Protein AF-A0A932HDR3-F1 (afdb_monomer_lite)

Structure (mmCIF, N/CA/C/O backbone):
data_AF-A0A932HDR3-F1
#
_entry.id   AF-A0A932HDR3-F1
#
loop_
_atom_site.group_PDB
_atom_site.id
_atom_site.type_symbol
_atom_site.label_atom_id
_atom_site.label_alt_id
_atom_site.label_comp_id
_atom_site.label_asym_id
_atom_site.label_entity_id
_atom_site.label_seq_id
_atom_site.pdbx_PDB_ins_code
_atom_site.Cartn_x
_atom_site.Cartn_y
_atom_site.Cartn_z
_atom_site.occupancy
_atom_site.B_iso_or_equiv
_atom_site.auth_seq_id
_atom_site.auth_comp_id
_atom_site.auth_asym_id
_atom_site.auth_atom_id
_atom_site.pdbx_PDB_model_num
ATOM 1 N N . GLY A 1 1 ? 12.998 -0.995 -8.868 1.00 81.44 1 GLY A N 1
ATOM 2 C CA . GLY A 1 1 ? 12.207 -0.252 -7.869 1.00 81.44 1 GLY A CA 1
ATOM 3 C C . GLY A 1 1 ? 10.731 -0.598 -7.973 1.00 81.44 1 GLY A C 1
ATOM 4 O O . GLY A 1 1 ? 10.380 -1.482 -8.753 1.00 81.44 1 GLY A O 1
ATOM 5 N N . ALA A 1 2 ? 9.902 0.097 -7.194 1.00 85.00 2 ALA A N 1
ATOM 6 C CA . ALA A 1 2 ? 8.438 0.089 -7.267 1.00 85.00 2 ALA A CA 1
ATOM 7 C C . ALA A 1 2 ? 7.915 0.340 -8.691 1.00 85.00 2 ALA A C 1
ATOM 9 O O . ALA A 1 2 ? 8.564 1.048 -9.463 1.00 85.00 2 ALA A O 1
ATOM 10 N N . ARG A 1 3 ? 6.743 -0.206 -9.045 1.00 91.00 3 ARG A N 1
ATOM 11 C CA . ARG A 1 3 ? 6.143 -0.033 -10.380 1.00 91.00 3 ARG A CA 1
ATOM 12 C C . ARG A 1 3 ? 4.686 0.434 -10.328 1.00 91.00 3 ARG A C 1
ATOM 14 O O . ARG A 1 3 ? 3.892 -0.042 -9.514 1.00 91.00 3 ARG A O 1
ATOM 21 N N . GLY A 1 4 ? 4.337 1.309 -11.273 1.00 89.06 4 GLY A N 1
ATOM 22 C CA . GLY A 1 4 ? 2.974 1.783 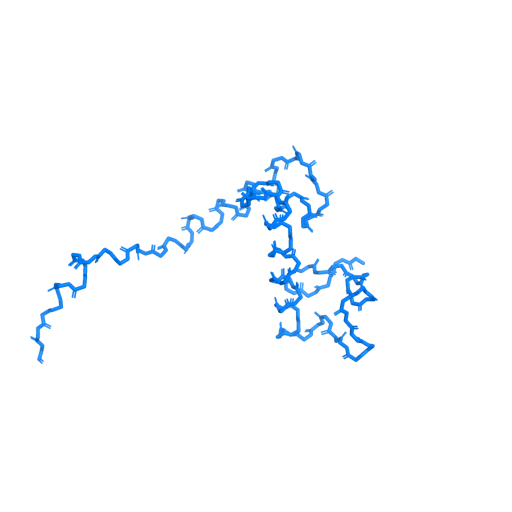-11.529 1.00 89.06 4 GLY A CA 1
ATOM 23 C C . GLY A 1 4 ? 2.360 2.626 -10.404 1.00 89.06 4 GLY A C 1
ATOM 24 O O . GLY A 1 4 ? 3.053 3.102 -9.505 1.00 89.06 4 GLY A O 1
ATOM 25 N N . TYR A 1 5 ? 1.045 2.820 -10.478 1.00 90.88 5 TYR A N 1
ATOM 26 C CA . TYR A 1 5 ? 0.284 3.767 -9.653 1.00 90.88 5 TYR A CA 1
ATOM 27 C C . TYR A 1 5 ? 0.371 3.507 -8.145 1.00 90.88 5 TYR A C 1
ATOM 29 O O . TYR A 1 5 ? 0.541 4.435 -7.365 1.00 90.88 5 TYR A O 1
ATOM 37 N N . MET A 1 6 ? 0.304 2.245 -7.731 1.00 95.31 6 MET A N 1
ATOM 38 C CA . MET A 1 6 ? 0.377 1.822 -6.333 1.00 95.31 6 MET A CA 1
ATOM 39 C C . MET A 1 6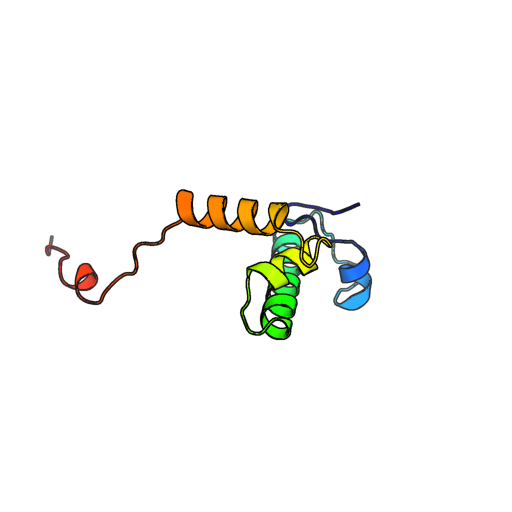 ? 1.793 1.426 -5.900 1.00 95.31 6 MET A C 1
ATOM 41 O O . MET A 1 6 ? 1.960 0.849 -4.827 1.00 95.31 6 MET A O 1
ATOM 45 N N . GLN A 1 7 ? 2.808 1.721 -6.724 1.00 93.44 7 GLN A N 1
ATOM 46 C CA . GLN A 1 7 ? 4.222 1.504 -6.404 1.00 93.44 7 GLN A CA 1
ATOM 47 C C . GLN A 1 7 ? 4.537 0.054 -5.968 1.00 93.44 7 GLN A C 1
ATOM 49 O O . GLN A 1 7 ? 5.363 -0.195 -5.092 1.00 93.44 7 GLN A O 1
ATOM 54 N N . VAL A 1 8 ? 3.888 -0.924 -6.605 1.00 93.44 8 VAL A N 1
ATOM 55 C CA . VAL A 1 8 ? 3.994 -2.350 -6.261 1.00 93.44 8 VAL A CA 1
ATOM 56 C C . VAL A 1 8 ? 5.402 -2.872 -6.548 1.00 93.44 8 VAL A C 1
ATOM 58 O O . VAL A 1 8 ? 5.971 -2.614 -7.614 1.00 93.44 8 VAL A O 1
ATOM 61 N N . MET A 1 9 ? 5.962 -3.643 -5.613 1.00 93.19 9 MET A N 1
ATOM 62 C CA . MET A 1 9 ? 7.262 -4.285 -5.806 1.00 93.19 9 MET A CA 1
ATOM 63 C C . MET A 1 9 ? 7.175 -5.490 -6.756 1.00 93.19 9 MET A C 1
ATOM 65 O O . MET A 1 9 ? 6.283 -6.322 -6.593 1.00 93.19 9 MET A O 1
ATOM 69 N N . PRO A 1 10 ? 8.123 -5.657 -7.701 1.00 90.94 10 PRO A N 1
ATOM 70 C CA . PRO A 1 10 ? 8.077 -6.739 -8.688 1.00 90.94 10 PRO A CA 1
ATOM 71 C C . PRO A 1 10 ? 8.047 -8.158 -8.112 1.00 90.94 10 PRO A C 1
ATOM 73 O O . PRO A 1 10 ? 7.473 -9.040 -8.741 1.00 90.94 10 PRO A O 1
ATOM 76 N N . PHE A 1 11 ? 8.621 -8.390 -6.925 1.00 91.94 11 PHE A N 1
ATOM 77 C CA . PHE A 1 11 ? 8.636 -9.728 -6.323 1.00 91.94 11 PHE A CA 1
ATOM 78 C C . PHE A 1 11 ? 7.224 -10.260 -6.033 1.00 91.94 11 PHE A C 1
ATOM 80 O O . PHE A 1 11 ? 7.020 -11.468 -6.053 1.00 91.94 11 PHE A O 1
ATOM 87 N N . TRP A 1 12 ? 6.234 -9.382 -5.831 1.00 93.56 12 TRP A N 1
ATOM 88 C CA . TRP A 1 12 ? 4.841 -9.794 -5.652 1.00 93.56 12 TRP A CA 1
ATOM 89 C C . TRP A 1 12 ? 4.270 -10.483 -6.888 1.00 93.56 12 TRP A C 1
ATOM 91 O O . TRP A 1 12 ? 3.463 -11.395 -6.753 1.00 93.56 12 TRP A O 1
ATOM 101 N N . VAL A 1 13 ? 4.717 -10.105 -8.089 1.00 92.81 13 VAL A N 1
ATOM 102 C CA . VAL A 1 13 ? 4.320 -10.799 -9.324 1.00 92.81 13 VAL A CA 1
ATOM 103 C C . VAL A 1 13 ? 4.837 -12.235 -9.318 1.00 92.81 13 VAL A C 1
ATOM 105 O O . VAL A 1 13 ? 4.115 -13.141 -9.714 1.00 92.81 13 VAL A O 1
ATOM 108 N N . ASN A 1 14 ? 6.045 -12.454 -8.797 1.00 91.56 14 ASN A N 1
ATOM 109 C CA . ASN A 1 14 ? 6.619 -13.793 -8.673 1.00 91.56 14 ASN A CA 1
ATOM 110 C C . ASN A 1 14 ? 5.930 -14.628 -7.581 1.00 91.56 14 ASN A C 1
ATOM 112 O O . ASN A 1 14 ? 5.958 -15.850 -7.657 1.00 91.56 14 ASN A O 1
ATOM 116 N N . LEU A 1 15 ? 5.344 -13.979 -6.568 1.00 92.38 15 LEU A N 1
ATOM 117 C CA . LEU A 1 15 ? 4.748 -14.654 -5.413 1.00 92.38 15 LEU A CA 1
ATOM 118 C C . LEU A 1 15 ? 3.269 -15.017 -5.613 1.00 92.38 15 LEU A C 1
ATOM 120 O O . LEU A 1 15 ? 2.859 -16.108 -5.237 1.00 92.38 15 LEU A O 1
ATOM 124 N N . ILE A 1 16 ? 2.464 -14.103 -6.163 1.00 91.06 16 ILE A N 1
ATOM 125 C CA . ILE A 1 16 ? 0.997 -14.257 -6.265 1.00 91.06 16 ILE A CA 1
ATOM 126 C C . ILE A 1 16 ? 0.460 -14.055 -7.691 1.00 91.06 16 ILE A C 1
ATOM 128 O O . ILE A 1 16 ? -0.750 -13.965 -7.899 1.00 91.06 16 ILE A O 1
ATOM 132 N N . GLY A 1 17 ? 1.355 -13.907 -8.669 1.00 90.75 17 GLY A N 1
ATOM 133 C CA . GLY A 1 17 ? 1.036 -13.535 -10.041 1.00 90.75 17 GLY A CA 1
ATOM 134 C C . GLY A 1 17 ? 1.324 -14.603 -11.086 1.00 90.75 17 GLY A C 1
ATOM 135 O O . GLY A 1 17 ? 1.670 -15.740 -10.782 1.00 90.75 17 GLY A O 1
ATOM 136 N N . THR A 1 18 ? 1.209 -14.197 -12.350 1.00 89.12 18 THR A N 1
ATOM 137 C CA . THR A 1 18 ? 1.643 -14.967 -13.522 1.00 89.12 18 THR A CA 1
ATOM 138 C C . THR A 1 18 ? 2.656 -14.153 -14.330 1.00 89.12 18 THR A C 1
ATOM 140 O O . THR A 1 18 ? 2.763 -12.934 -14.164 1.00 89.12 18 THR A O 1
ATOM 143 N N . ARG A 1 19 ? 3.402 -14.819 -15.224 1.00 84.69 19 ARG A N 1
ATOM 144 C CA . ARG A 1 19 ? 4.439 -14.179 -16.059 1.00 84.69 19 ARG A CA 1
ATOM 145 C C . ARG A 1 19 ? 3.887 -13.088 -16.986 1.00 84.69 19 ARG A C 1
ATOM 147 O O . ARG A 1 19 ? 4.622 -12.169 -17.328 1.00 84.69 19 ARG A O 1
ATOM 154 N N . ASP A 1 20 ? 2.601 -13.150 -17.317 1.00 90.19 20 ASP A N 1
ATOM 155 C CA . ASP A 1 20 ? 1.937 -12.211 -18.231 1.00 90.19 20 ASP A CA 1
ATOM 156 C C . ASP A 1 20 ? 1.431 -10.942 -17.520 1.00 90.19 20 ASP A C 1
ATOM 158 O O . ASP A 1 20 ? 0.966 -9.988 -18.150 1.00 90.19 20 ASP A O 1
ATOM 162 N N . HIS A 1 21 ? 1.498 -10.897 -16.185 1.00 93.38 21 HIS A N 1
ATOM 163 C CA . HIS A 1 21 ? 1.041 -9.742 -15.422 1.00 93.38 21 HIS A CA 1
ATOM 164 C C . HIS A 1 21 ? 2.011 -8.561 -15.542 1.00 93.38 21 HIS A C 1
ATOM 166 O O . HIS A 1 21 ? 3.090 -8.533 -14.952 1.00 93.38 21 HIS A O 1
ATOM 172 N N . ASN A 1 22 ? 1.561 -7.511 -16.230 1.00 92.81 22 ASN A N 1
ATOM 173 C CA . ASN A 1 22 ? 2.290 -6.255 -16.353 1.00 92.81 22 ASN A CA 1
ATOM 174 C C . ASN A 1 22 ? 1.840 -5.221 -15.301 1.00 92.81 22 ASN A C 1
ATOM 176 O O . ASN A 1 22 ? 0.709 -4.733 -15.335 1.00 92.81 22 ASN A O 1
ATOM 180 N N . LEU A 1 23 ? 2.746 -4.830 -14.395 1.00 93.56 23 LEU A N 1
ATOM 181 C CA . LEU A 1 23 ? 2.490 -3.812 -13.362 1.00 93.56 23 LEU A CA 1
ATOM 182 C C . LEU A 1 23 ? 2.337 -2.379 -13.904 1.00 93.56 23 LEU A C 1
ATOM 184 O O . LEU A 1 23 ? 1.956 -1.500 -13.134 1.00 93.56 23 LEU A O 1
ATOM 188 N N . PHE A 1 24 ? 2.612 -2.126 -15.185 1.00 93.56 24 PHE A N 1
ATOM 189 C CA . PHE A 1 24 ? 2.316 -0.841 -15.827 1.00 93.56 24 PHE A CA 1
ATOM 190 C C . PHE A 1 24 ?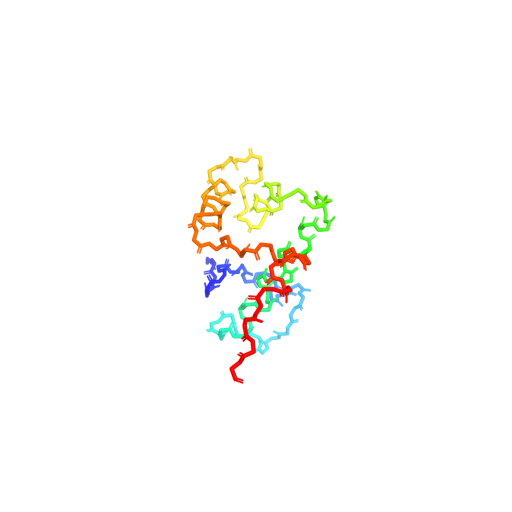 0.858 -0.728 -16.293 1.00 93.56 24 PHE A C 1
ATOM 192 O O . PHE A 1 24 ? 0.373 0.377 -16.520 1.00 93.56 24 PHE A O 1
ATOM 199 N N . HIS A 1 25 ? 0.121 -1.840 -16.387 1.00 94.88 25 HIS A N 1
ATOM 200 C CA . HIS A 1 25 ? -1.310 -1.793 -16.680 1.00 94.88 25 HIS A CA 1
ATOM 201 C C . HIS A 1 25 ? -2.086 -1.364 -15.433 1.00 94.88 25 HIS A C 1
ATOM 203 O O . HIS A 1 25 ? -2.013 -2.021 -14.395 1.00 94.88 25 HIS A O 1
ATOM 209 N N . LEU A 1 26 ? -2.878 -0.294 -15.551 1.00 94.25 26 LEU A N 1
ATOM 210 C CA . LEU A 1 26 ? -3.626 0.309 -14.442 1.00 94.25 26 LEU A CA 1
ATOM 211 C C . LEU A 1 26 ? -4.441 -0.716 -13.638 1.00 94.25 26 LEU A C 1
ATOM 213 O O . LEU A 1 26 ? -4.282 -0.812 -12.424 1.00 94.25 26 LEU A O 1
ATOM 217 N N . ARG A 1 27 ? -5.289 -1.509 -14.308 1.00 95.75 27 ARG A N 1
ATOM 218 C CA . ARG A 1 27 ? -6.161 -2.495 -13.639 1.00 95.75 27 ARG A CA 1
ATOM 219 C C . ARG A 1 27 ? -5.357 -3.553 -12.888 1.00 95.75 27 ARG A C 1
ATOM 221 O O . ARG A 1 27 ? -5.690 -3.883 -11.753 1.00 95.75 27 ARG A O 1
ATOM 228 N N . THR A 1 28 ? -4.290 -4.051 -13.508 1.00 95.50 28 THR A N 1
ATOM 229 C CA . THR A 1 28 ? -3.377 -5.014 -12.889 1.00 95.50 28 THR A CA 1
ATOM 230 C C . THR A 1 28 ? -2.728 -4.396 -11.658 1.00 95.50 28 THR A C 1
ATOM 232 O O . THR A 1 28 ? -2.813 -4.959 -10.573 1.00 95.50 28 THR A O 1
ATOM 235 N N . ASN A 1 29 ? -2.148 -3.204 -11.797 1.00 97.00 29 ASN A N 1
ATOM 236 C CA . ASN A 1 29 ? -1.459 -2.514 -10.716 1.00 97.00 29 ASN A CA 1
ATOM 237 C C . ASN A 1 29 ? -2.369 -2.243 -9.507 1.00 97.00 29 ASN A C 1
ATOM 239 O O . ASN A 1 29 ? -1.987 -2.557 -8.381 1.00 97.00 29 ASN A O 1
ATOM 243 N N . LEU A 1 30 ? -3.588 -1.745 -9.752 1.00 96.56 30 LEU A N 1
ATOM 244 C CA . LEU A 1 30 ? -4.587 -1.514 -8.709 1.00 96.56 30 LEU A CA 1
ATOM 245 C C . LEU A 1 30 ? -4.975 -2.815 -8.001 1.00 96.56 30 LEU A C 1
ATOM 247 O O . LEU A 1 30 ? -4.998 -2.859 -6.776 1.00 96.56 30 LEU A O 1
ATOM 251 N N . ARG A 1 31 ? -5.211 -3.901 -8.750 1.00 96.62 31 ARG A N 1
ATOM 252 C CA . ARG A 1 31 ? -5.537 -5.204 -8.153 1.00 96.62 31 ARG A CA 1
ATOM 253 C C . ARG A 1 31 ? -4.416 -5.704 -7.246 1.00 96.62 31 ARG A C 1
ATOM 255 O O . ARG A 1 31 ? -4.700 -6.117 -6.126 1.00 96.62 31 ARG A O 1
ATOM 262 N N . TYR A 1 32 ? -3.163 -5.646 -7.700 1.00 97.69 32 TYR A N 1
ATOM 263 C CA . TYR A 1 32 ? -2.023 -6.034 -6.867 1.00 97.69 32 TYR A CA 1
ATOM 264 C C . TYR A 1 32 ? -1.932 -5.173 -5.612 1.00 97.69 32 TYR A C 1
ATOM 266 O O . TYR A 1 32 ? -1.901 -5.716 -4.512 1.00 97.69 32 TYR A O 1
ATOM 274 N N . GLY A 1 33 ? -1.926 -3.846 -5.759 1.00 96.81 33 GLY A N 1
ATOM 275 C CA . GLY A 1 33 ? -1.783 -2.952 -4.616 1.00 96.81 33 GLY A CA 1
ATOM 276 C C . GLY A 1 33 ? -2.913 -3.118 -3.597 1.00 96.81 33 GLY A C 1
ATOM 277 O O . GLY A 1 33 ? -2.642 -3.201 -2.402 1.00 96.81 33 GLY A O 1
ATOM 278 N N . SER A 1 34 ? -4.165 -3.273 -4.042 1.00 96.81 34 SER A N 1
ATOM 279 C CA . SER A 1 34 ? -5.299 -3.543 -3.148 1.00 96.81 34 SER A CA 1
ATOM 280 C C . SER A 1 34 ? -5.200 -4.898 -2.441 1.00 96.81 34 SER A C 1
ATOM 282 O O . SER A 1 34 ? -5.471 -4.973 -1.245 1.00 96.81 34 SER A O 1
ATOM 284 N N . VAL A 1 35 ? -4.802 -5.966 -3.142 1.00 97.31 35 VAL A N 1
ATOM 285 C CA . VAL A 1 35 ? -4.654 -7.305 -2.540 1.00 97.31 35 VAL A CA 1
ATOM 286 C C . VAL A 1 35 ? -3.524 -7.326 -1.511 1.00 97.31 35 VAL A C 1
ATOM 288 O O . VAL A 1 35 ? -3.714 -7.842 -0.413 1.00 97.31 35 VAL A O 1
ATOM 291 N N . ILE A 1 36 ? -2.376 -6.724 -1.828 1.00 97.56 36 ILE A N 1
ATOM 292 C CA . ILE A 1 36 ? -1.226 -6.644 -0.916 1.00 97.56 36 ILE A CA 1
ATOM 293 C C . ILE A 1 36 ? -1.577 -5.802 0.315 1.00 97.56 36 ILE A C 1
ATOM 295 O O . ILE A 1 36 ? -1.274 -6.194 1.441 1.00 97.56 36 ILE A O 1
ATOM 299 N N . LEU A 1 37 ? -2.249 -4.660 0.127 1.00 97.31 37 LEU A N 1
ATOM 300 C CA . LEU A 1 37 ? -2.699 -3.833 1.244 1.00 97.31 37 LEU A CA 1
ATOM 301 C C . LEU A 1 37 ? -3.688 -4.590 2.137 1.00 97.31 37 LEU A C 1
ATOM 303 O O . LEU A 1 37 ? -3.541 -4.559 3.356 1.00 97.31 37 LEU A O 1
ATOM 307 N N . ARG A 1 38 ? -4.657 -5.304 1.549 1.00 97.62 38 ARG A N 1
ATOM 308 C CA . ARG A 1 38 ? -5.600 -6.141 2.303 1.00 97.62 38 ARG A CA 1
ATOM 309 C C . ARG A 1 38 ? -4.878 -7.213 3.110 1.00 97.62 38 ARG A C 1
ATOM 311 O O . ARG A 1 38 ? -5.137 -7.335 4.297 1.00 97.62 38 ARG A O 1
ATOM 318 N N . HIS A 1 39 ? -3.930 -7.919 2.499 1.00 97.50 39 HIS A N 1
ATOM 319 C CA . HIS A 1 39 ? -3.118 -8.919 3.187 1.00 97.50 39 HIS A CA 1
ATOM 320 C C . HIS A 1 39 ? -2.421 -8.341 4.430 1.00 97.50 39 HIS A C 1
ATOM 322 O O . HIS A 1 39 ? -2.460 -8.946 5.501 1.00 97.50 39 HIS A O 1
ATOM 328 N N . TYR A 1 40 ? -1.841 -7.141 4.325 1.00 97.69 40 TYR A N 1
ATOM 329 C CA . TYR A 1 40 ? -1.220 -6.487 5.477 1.00 97.69 40 TYR A CA 1
ATOM 330 C C . TYR A 1 40 ? -2.214 -5.964 6.509 1.00 97.69 40 TYR A C 1
ATOM 332 O O . TYR A 1 40 ? -1.888 -5.968 7.693 1.00 97.69 40 TYR A O 1
ATOM 340 N N . LEU A 1 41 ? -3.407 -5.536 6.096 1.00 97.94 41 LEU A N 1
ATOM 341 C CA . LEU A 1 41 ? -4.476 -5.184 7.030 1.00 97.94 41 LEU A CA 1
ATOM 342 C C . LEU A 1 41 ? -4.944 -6.408 7.816 1.00 97.94 41 LEU A C 1
ATOM 344 O O . LEU A 1 41 ? -5.089 -6.306 9.030 1.00 97.94 41 LEU A O 1
ATOM 348 N N . ASP A 1 42 ? -5.109 -7.554 7.157 1.00 98.12 42 ASP A N 1
ATOM 349 C CA . ASP A 1 42 ? -5.498 -8.806 7.808 1.00 98.12 42 ASP A CA 1
ATOM 350 C C . ASP A 1 42 ? -4.417 -9.249 8.814 1.00 98.12 42 ASP A C 1
ATOM 352 O O . ASP A 1 42 ? -4.720 -9.540 9.970 1.00 98.12 42 ASP A O 1
ATOM 356 N N . MET A 1 43 ? -3.138 -9.205 8.420 1.00 97.69 43 MET A N 1
ATOM 357 C CA . MET A 1 43 ? -2.006 -9.507 9.310 1.00 97.69 43 MET A CA 1
ATOM 358 C C . MET A 1 43 ? -1.906 -8.575 10.523 1.00 97.69 43 MET A C 1
ATOM 360 O O . MET A 1 43 ? -1.505 -9.003 11.602 1.00 97.69 43 MET A O 1
ATOM 364 N N . GLU A 1 44 ? -2.209 -7.291 10.337 1.00 98.00 44 GLU A N 1
ATOM 365 C CA . GLU A 1 44 ? -2.115 -6.262 11.376 1.00 98.00 44 GLU A CA 1
ATOM 366 C C . GLU A 1 44 ? -3.456 -6.003 12.076 1.00 98.00 44 GLU A C 1
ATOM 368 O O . GLU A 1 44 ? -3.604 -5.002 12.775 1.00 98.00 44 GLU A O 1
ATOM 373 N N . GLN A 1 45 ? -4.433 -6.901 11.901 1.00 97.62 45 GLN A N 1
ATOM 374 C CA . GLN A 1 45 ? -5.740 -6.865 12.567 1.00 97.62 45 GLN A CA 1
ATOM 375 C C . GLN A 1 45 ? -6.471 -5.523 12.379 1.00 97.62 45 GLN A C 1
ATOM 377 O O . GLN A 1 45 ? -7.043 -4.955 13.306 1.00 97.62 45 GLN A O 1
ATOM 382 N N . GLY A 1 46 ? -6.411 -4.977 11.164 1.00 96.31 46 GLY A N 1
ATOM 383 C CA . GLY A 1 46 ? -7.021 -3.695 10.814 1.00 96.31 46 GLY A CA 1
ATOM 384 C C . 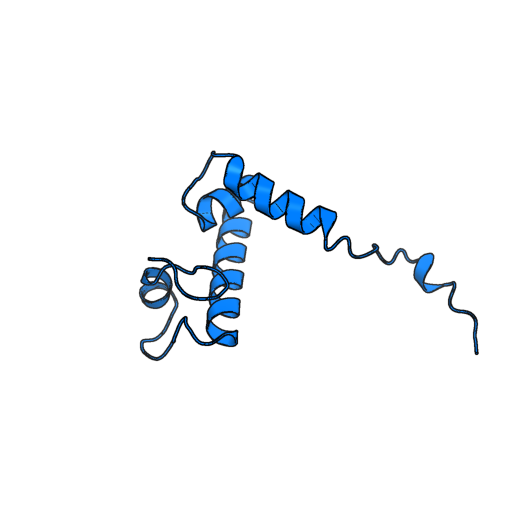GLY A 1 46 ?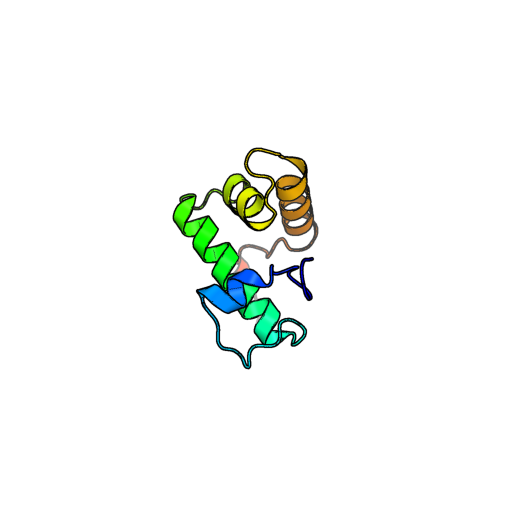 -6.224 -2.461 11.253 1.00 96.31 46 GLY A C 1
ATOM 385 O O . GLY A 1 46 ? -6.670 -1.336 11.024 1.00 96.31 46 GLY A O 1
ATOM 3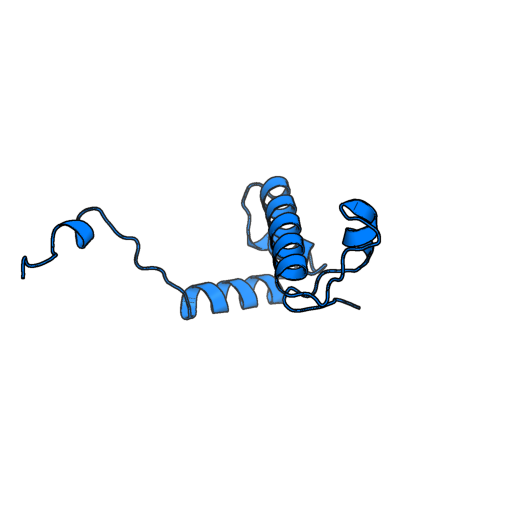86 N N . ASN A 1 47 ? -5.031 -2.619 11.836 1.00 96.19 47 ASN A N 1
ATOM 387 C CA . ASN A 1 47 ? -4.170 -1.490 12.174 1.00 96.19 47 ASN A CA 1
ATOM 388 C C . ASN A 1 47 ? -3.547 -0.876 10.906 1.00 96.19 47 ASN A C 1
ATOM 390 O O . ASN A 1 47 ? -2.484 -1.294 10.436 1.00 96.19 47 ASN A O 1
ATOM 394 N N . TYR A 1 48 ? -4.196 0.164 10.376 1.00 94.38 48 TYR A N 1
ATOM 395 C CA . TYR A 1 48 ? -3.756 0.883 9.176 1.00 94.38 48 TYR A CA 1
ATOM 396 C C . TYR A 1 48 ? -2.330 1.422 9.274 1.00 94.38 48 TYR A C 1
ATOM 398 O O . TYR A 1 48 ? -1.593 1.373 8.291 1.00 94.38 48 TYR A O 1
ATOM 406 N N . PHE A 1 49 ? -1.920 1.915 10.445 1.00 95.81 49 PHE A N 1
ATOM 407 C CA . PHE A 1 49 ? -0.580 2.464 10.627 1.00 95.81 49 PHE A CA 1
ATOM 408 C C . PHE A 1 49 ? 0.487 1.398 10.361 1.00 95.81 49 PHE A C 1
ATOM 410 O O . PHE A 1 49 ? 1.417 1.604 9.578 1.00 95.81 49 PHE A O 1
ATOM 417 N N . ARG A 1 50 ? 0.319 0.221 10.970 1.00 97.19 50 ARG A N 1
ATOM 418 C CA . ARG A 1 50 ? 1.251 -0.897 10.811 1.00 97.19 50 ARG A CA 1
ATOM 419 C C . ARG A 1 50 ? 1.157 -1.513 9.415 1.00 97.19 50 ARG A C 1
ATOM 421 O O . ARG A 1 50 ? 2.197 -1.778 8.812 1.00 97.19 50 ARG A O 1
ATOM 428 N N . ALA A 1 51 ? -0.050 -1.657 8.865 1.00 97.75 51 ALA A N 1
ATOM 429 C CA . ALA A 1 51 ? -0.262 -2.197 7.523 1.00 97.75 51 ALA A CA 1
ATOM 430 C C . ALA A 1 51 ? 0.393 -1.333 6.430 1.00 97.75 51 ALA A C 1
ATOM 432 O O . ALA A 1 51 ? 1.118 -1.853 5.582 1.00 97.75 51 ALA A O 1
ATOM 433 N N . LEU A 1 52 ? 0.213 -0.008 6.481 1.00 96.69 52 LEU A N 1
ATOM 434 C CA . LEU A 1 52 ? 0.848 0.931 5.549 1.00 96.69 52 LEU A CA 1
ATOM 435 C C . LEU A 1 52 ? 2.372 0.948 5.705 1.00 96.69 52 LEU A C 1
ATOM 437 O O . LEU A 1 52 ? 3.089 1.004 4.707 1.00 96.69 52 LEU A O 1
ATOM 441 N N . GLY A 1 53 ? 2.872 0.834 6.940 1.00 96.62 53 GLY A N 1
ATOM 442 C CA . GLY A 1 53 ? 4.301 0.673 7.200 1.00 96.62 53 GLY A CA 1
ATOM 443 C C . GLY A 1 53 ? 4.873 -0.581 6.531 1.00 96.62 53 GLY A C 1
ATOM 444 O O . GLY A 1 53 ? 5.923 -0.508 5.898 1.00 96.62 53 GLY A O 1
ATOM 445 N N . ARG A 1 54 ? 4.172 -1.722 6.590 1.00 96.50 54 ARG A N 1
ATOM 446 C CA . ARG A 1 54 ? 4.586 -2.941 5.867 1.00 96.50 54 ARG A CA 1
ATOM 447 C C . ARG A 1 54 ? 4.511 -2.788 4.357 1.00 96.50 54 ARG A C 1
ATOM 449 O O . ARG A 1 54 ? 5.452 -3.179 3.678 1.00 96.50 54 ARG A O 1
ATOM 456 N N . TYR A 1 55 ? 3.429 -2.198 3.853 1.00 95.94 55 TYR A N 1
ATOM 457 C CA . TYR A 1 55 ? 3.228 -1.973 2.423 1.00 95.94 55 TYR A CA 1
ATOM 458 C C . TYR A 1 55 ? 4.377 -1.163 1.806 1.00 95.94 55 TYR A C 1
ATOM 460 O O . TYR A 1 55 ? 4.857 -1.487 0.723 1.00 95.94 55 TYR A O 1
ATOM 468 N N . ASN A 1 56 ? 4.845 -0.134 2.517 1.00 94.75 56 ASN A N 1
ATOM 469 C CA . ASN A 1 56 ? 5.949 0.713 2.071 1.00 94.75 56 ASN A CA 1
ATOM 470 C C . ASN A 1 56 ? 7.345 0.139 2.365 1.00 94.75 56 ASN A C 1
ATOM 472 O O . ASN A 1 56 ? 8.291 0.466 1.654 1.00 94.75 56 ASN A O 1
ATOM 476 N N . GLY A 1 57 ? 7.478 -0.710 3.388 1.00 93.88 57 GLY A N 1
ATOM 477 C CA . GLY A 1 57 ? 8.769 -1.209 3.878 1.00 93.88 57 GLY A CA 1
ATOM 478 C C . GLY A 1 57 ? 9.368 -0.385 5.026 1.00 93.88 57 GLY A C 1
ATOM 479 O O . GLY A 1 57 ? 10.555 -0.495 5.312 1.00 93.88 57 GLY A O 1
ATOM 480 N N . THR A 1 58 ? 8.559 0.426 5.707 1.00 94.50 58 THR A N 1
ATOM 481 C CA . THR A 1 58 ? 8.958 1.319 6.806 1.00 94.50 58 THR A CA 1
ATOM 482 C C . THR A 1 58 ? 8.202 0.995 8.098 1.00 94.50 58 THR A C 1
ATOM 484 O O . THR A 1 58 ? 7.708 1.892 8.782 1.00 94.50 58 THR A O 1
ATOM 487 N N . LEU A 1 59 ? 8.039 -0.292 8.427 1.00 93.75 59 LEU A N 1
ATOM 488 C CA . LEU A 1 59 ? 7.270 -0.724 9.600 1.00 93.75 59 LEU A CA 1
ATOM 489 C C . LEU A 1 59 ? 7.760 -0.023 10.882 1.00 93.75 59 LEU A C 1
ATOM 491 O O . LEU A 1 59 ? 8.953 0.010 11.167 1.00 93.75 59 LEU A O 1
ATOM 495 N N . GLY A 1 60 ? 6.818 0.529 11.652 1.00 91.94 60 GLY A N 1
ATOM 496 C CA . GLY A 1 60 ? 7.099 1.275 12.884 1.00 91.94 60 GLY A CA 1
ATOM 497 C C . GLY A 1 60 ? 7.461 2.748 12.672 1.00 91.94 60 GLY A C 1
ATOM 498 O O . GLY A 1 60 ? 7.464 3.500 13.642 1.00 91.94 60 GLY A O 1
ATOM 499 N N . ARG A 1 61 ? 7.707 3.185 11.430 1.00 96.25 61 ARG A N 1
ATOM 500 C CA . ARG A 1 61 ? 7.988 4.589 11.111 1.00 96.25 61 ARG A CA 1
ATOM 501 C C . ARG A 1 61 ? 6.706 5.355 10.755 1.00 96.25 61 ARG A C 1
ATOM 503 O O . ARG A 1 61 ? 5.913 4.854 9.951 1.00 96.25 61 ARG A O 1
ATOM 510 N N . PRO A 1 62 ? 6.475 6.545 11.334 1.00 94.88 62 PRO A N 1
ATOM 511 C CA . PRO A 1 62 ? 5.198 7.237 11.213 1.00 94.88 62 PRO A CA 1
ATOM 512 C C . PRO A 1 62 ? 5.009 8.035 9.927 1.00 94.88 62 PRO A C 1
ATOM 514 O O . PRO A 1 62 ? 3.868 8.350 9.593 1.00 94.88 62 PRO A O 1
ATOM 517 N N . GLU A 1 63 ? 6.071 8.375 9.205 1.00 96.06 63 GLU A N 1
ATOM 518 C CA . GLU A 1 63 ? 6.035 9.378 8.138 1.00 96.06 63 GLU A CA 1
ATOM 519 C C . GLU A 1 63 ? 5.119 8.945 6.989 1.00 96.06 63 GLU A C 1
ATOM 521 O O . GLU A 1 63 ? 4.181 9.665 6.635 1.00 96.06 63 GLU A O 1
ATOM 526 N N . TYR A 1 64 ? 5.337 7.741 6.449 1.00 94.94 64 TYR A N 1
ATOM 527 C CA . TYR A 1 64 ? 4.540 7.228 5.334 1.00 94.94 64 TYR A CA 1
ATOM 528 C C . TYR A 1 64 ? 3.072 6.966 5.721 1.00 94.94 64 TYR A C 1
ATOM 530 O O . TYR A 1 64 ? 2.188 7.501 5.043 1.00 94.94 64 TYR A O 1
ATOM 538 N N . PRO A 1 65 ? 2.758 6.232 6.813 1.00 95.62 65 PRO A N 1
ATOM 539 C CA . PRO A 1 65 ? 1.369 6.037 7.222 1.00 95.62 65 PRO A CA 1
ATOM 540 C C . PRO A 1 65 ? 0.637 7.352 7.500 1.00 95.62 65 PRO A C 1
ATOM 542 O O . PRO A 1 65 ? -0.503 7.525 7.072 1.00 95.62 65 PRO A O 1
ATOM 545 N N . THR A 1 66 ? 1.299 8.306 8.163 1.00 94.75 66 THR A N 1
ATOM 546 C CA . THR A 1 66 ? 0.707 9.613 8.477 1.00 94.75 66 THR A CA 1
ATOM 547 C C . THR A 1 66 ? 0.382 10.391 7.210 1.00 94.75 66 THR A C 1
ATOM 549 O O . THR A 1 66 ? -0.704 10.957 7.108 1.00 94.75 66 THR A O 1
ATOM 552 N N . MET A 1 67 ? 1.286 10.407 6.228 1.00 94.56 67 MET A N 1
ATOM 553 C CA . MET A 1 67 ? 1.058 11.076 4.947 1.00 94.56 67 MET A CA 1
ATOM 554 C C . MET A 1 67 ? -0.169 10.508 4.222 1.00 94.56 67 MET A C 1
ATOM 556 O O . MET A 1 67 ? -1.032 11.272 3.788 1.00 94.56 67 MET A O 1
ATOM 560 N N . VAL A 1 68 ? -0.280 9.179 4.139 1.00 92.44 68 VAL A N 1
ATOM 561 C CA . VAL A 1 68 ? -1.407 8.507 3.472 1.00 92.44 68 VAL A CA 1
ATOM 562 C C . VAL A 1 68 ? -2.724 8.782 4.199 1.00 92.44 68 VAL A C 1
ATOM 564 O O . VAL A 1 68 ? -3.705 9.169 3.566 1.00 92.44 68 VAL A O 1
ATOM 567 N N . VAL A 1 69 ? -2.750 8.639 5.527 1.00 91.00 69 VAL A N 1
ATOM 568 C CA . VAL A 1 69 ? -3.963 8.872 6.327 1.00 91.00 69 VAL A CA 1
ATOM 569 C C . VAL A 1 69 ? -4.396 10.338 6.260 1.00 91.00 69 VAL A C 1
ATOM 571 O O . VAL A 1 69 ? -5.580 10.609 6.077 1.00 91.00 69 VAL A O 1
ATOM 574 N N . ARG A 1 70 ? -3.462 11.296 6.333 1.00 92.00 70 ARG A N 1
ATOM 575 C CA . ARG A 1 70 ? -3.778 12.727 6.174 1.00 92.00 70 ARG A CA 1
ATOM 576 C C . ARG A 1 70 ? -4.380 13.023 4.803 1.00 92.00 70 ARG A C 1
ATOM 578 O O . ARG A 1 70 ? -5.391 13.715 4.729 1.00 92.00 70 ARG A O 1
ATOM 585 N N . ALA A 1 71 ? -3.795 12.490 3.730 1.00 90.38 71 ALA A N 1
ATOM 586 C CA . ALA A 1 71 ? -4.337 12.662 2.384 1.00 90.38 71 ALA A CA 1
ATOM 587 C C . ALA A 1 71 ? -5.750 12.067 2.266 1.00 90.38 71 ALA A C 1
ATOM 589 O O . ALA A 1 71 ? -6.648 12.719 1.737 1.00 90.38 71 ALA A O 1
ATOM 590 N N . TRP A 1 72 ? -5.972 10.870 2.816 1.00 87.19 72 TRP A N 1
ATOM 591 C CA . TRP A 1 72 ? -7.282 10.219 2.819 1.00 87.19 72 TRP A CA 1
ATOM 592 C C . TRP A 1 72 ? -8.343 11.043 3.563 1.00 87.19 72 TRP A C 1
ATOM 594 O O . TRP A 1 72 ? -9.391 11.348 2.991 1.00 87.19 72 TRP A O 1
ATOM 604 N N . LEU A 1 73 ? -8.058 11.457 4.800 1.00 87.44 73 LEU A N 1
ATOM 605 C CA . LEU A 1 73 ? -9.003 12.194 5.645 1.00 87.44 73 LEU A CA 1
ATOM 606 C C . LEU A 1 73 ? -9.323 13.597 5.113 1.00 87.44 73 LEU A C 1
ATOM 608 O O . LEU A 1 73 ? -10.451 14.061 5.266 1.00 87.44 73 LEU A O 1
ATOM 612 N N . ASN A 1 74 ? -8.359 14.266 4.479 1.00 86.69 74 ASN A N 1
ATOM 613 C CA . ASN A 1 74 ? -8.547 15.632 3.989 1.00 86.69 74 ASN A CA 1
ATOM 614 C C . ASN A 1 74 ? -9.238 15.699 2.623 1.00 86.69 74 ASN A C 1
ATOM 616 O O . ASN A 1 74 ? -9.893 16.693 2.331 1.00 86.69 74 ASN A O 1
ATOM 620 N N . GLN A 1 75 ? -9.075 14.677 1.780 1.00 80.44 75 GLN A N 1
ATOM 621 C CA . GLN A 1 75 ? -9.549 14.707 0.391 1.00 80.44 75 GLN A CA 1
ATOM 622 C C . GLN A 1 75 ? -10.788 13.827 0.161 1.00 80.44 75 GLN A C 1
ATOM 624 O O . GLN A 1 75 ? -11.550 14.080 -0.766 1.00 80.44 75 GLN A O 1
ATOM 629 N N . TRP A 1 76 ? -11.017 12.807 0.998 1.00 68.69 76 TRP A N 1
ATOM 630 C CA . TRP A 1 76 ? -12.026 11.772 0.742 1.00 68.69 76 TRP A CA 1
ATOM 631 C C . TRP A 1 76 ? -12.812 11.378 2.001 1.00 68.69 76 TRP A C 1
ATOM 633 O O . TRP A 1 76 ? -13.071 10.195 2.241 1.00 68.69 76 TRP A O 1
ATOM 643 N N . ARG A 1 77 ? -13.243 12.362 2.806 1.00 62.47 77 ARG A N 1
ATOM 644 C CA . ARG A 1 77 ? -14.346 12.146 3.759 1.00 62.47 77 ARG A CA 1
ATOM 645 C C . ARG A 1 77 ? -15.609 11.850 2.958 1.00 62.47 77 ARG A C 1
ATOM 647 O O . ARG A 1 77 ? -16.349 12.759 2.595 1.00 62.47 77 ARG A O 1
ATOM 654 N N . TYR A 1 78 ? -15.869 10.573 2.694 1.00 59.09 78 TYR A N 1
ATOM 655 C CA . TYR A 1 78 ? -17.205 10.150 2.303 1.00 59.09 78 TYR A CA 1
ATOM 656 C C . TYR A 1 78 ? -18.138 10.557 3.446 1.00 59.09 78 TYR A C 1
ATOM 658 O O . TYR A 1 78 ? -17.904 10.124 4.580 1.00 59.09 78 TYR A O 1
ATOM 666 N N . PRO A 1 79 ? -19.147 11.416 3.212 1.00 59.41 79 PRO A N 1
ATOM 667 C CA . PRO A 1 79 ? -20.151 11.645 4.229 1.00 59.41 79 PRO A CA 1
ATOM 668 C C . PRO A 1 79 ? -20.734 10.275 4.554 1.00 59.41 79 PRO A C 1
ATOM 670 O O . PRO A 1 79 ? -21.219 9.571 3.663 1.00 59.41 79 PRO A O 1
ATOM 673 N N . VAL A 1 80 ? -20.622 9.867 5.818 1.00 62.31 80 VAL A N 1
ATOM 674 C CA . VAL A 1 80 ? -21.353 8.704 6.305 1.00 62.31 80 VAL A CA 1
ATOM 675 C C . VAL A 1 80 ? -22.806 9.000 5.975 1.00 62.31 80 VAL A C 1
ATOM 677 O O . VAL A 1 80 ? -23.378 9.947 6.514 1.00 62.31 80 VAL A O 1
ATOM 680 N N . ARG A 1 81 ? -23.389 8.244 5.039 1.00 61.41 81 ARG A N 1
ATOM 681 C CA . ARG A 1 81 ? -24.826 8.311 4.800 1.00 61.41 81 ARG A CA 1
ATOM 682 C C . ARG A 1 81 ? -25.488 7.707 6.024 1.00 61.41 81 ARG A C 1
ATOM 684 O O . ARG A 1 81 ? -25.702 6.502 6.098 1.00 61.41 81 ARG A O 1
ATOM 691 N N . THR A 1 82 ? -25.747 8.537 7.022 1.00 69.19 82 THR A N 1
ATOM 692 C CA . THR A 1 82 ? -26.601 8.159 8.139 1.00 69.19 82 THR A CA 1
ATOM 693 C C . THR A 1 82 ? -28.010 7.940 7.593 1.00 69.19 82 THR A C 1
ATOM 695 O O . THR A 1 82 ? -28.414 8.582 6.618 1.00 69.19 82 THR A O 1
ATOM 698 N N . ALA A 1 83 ? -28.789 7.051 8.212 1.00 64.12 83 ALA A N 1
ATOM 699 C CA . ALA A 1 83 ? -30.186 6.812 7.829 1.00 64.12 83 ALA A CA 1
ATOM 700 C C . ALA A 1 83 ? -31.046 8.098 7.845 1.00 64.12 83 ALA A C 1
ATOM 702 O O . ALA A 1 83 ? -32.124 8.154 7.261 1.00 64.12 83 ALA A O 1
ATOM 703 N N . GLU A 1 84 ? -30.568 9.148 8.508 1.00 58.97 84 GLU A N 1
ATOM 704 C CA . GLU A 1 84 ? -31.141 10.490 8.501 1.00 58.97 84 GLU A CA 1
ATOM 705 C C . GLU A 1 84 ? -30.903 11.226 7.173 1.00 58.97 84 GLU A C 1
ATOM 707 O O . GLU A 1 84 ? -31.858 11.682 6.556 1.00 58.97 84 GLU A O 1
ATOM 712 N N . SER A 1 85 ? -29.676 11.209 6.638 1.00 60.38 85 SER A N 1
ATOM 713 C CA . SER A 1 85 ? -29.350 11.811 5.330 1.00 60.38 85 SER A CA 1
ATOM 714 C C . SER A 1 85 ? -30.058 11.156 4.129 1.00 60.38 85 SER A C 1
ATOM 716 O O . SER A 1 85 ? -30.203 11.776 3.078 1.00 60.38 85 SER A O 1
ATOM 718 N N . ALA A 1 86 ? -30.530 9.912 4.276 1.00 60.09 86 ALA A N 1
ATOM 719 C CA . ALA A 1 86 ? -31.306 9.208 3.253 1.00 60.09 86 ALA A CA 1
ATOM 720 C C . ALA A 1 86 ? -32.793 9.616 3.217 1.00 60.09 86 ALA A C 1
ATOM 722 O O . ALA A 1 86 ? -33.443 9.428 2.190 1.00 60.09 86 ALA A O 1
ATOM 723 N N . ARG A 1 87 ? -33.330 10.174 4.314 1.00 60.81 87 ARG A N 1
ATOM 724 C CA . ARG A 1 87 ? -34.752 10.539 4.450 1.00 60.81 87 ARG A CA 1
ATOM 725 C C . ARG A 1 87 ? -35.091 11.942 3.941 1.00 60.81 87 ARG A C 1
ATOM 727 O O . ARG A 1 87 ? -36.264 12.232 3.750 1.00 60.81 87 ARG A O 1
ATOM 734 N N . THR A 1 88 ? -34.098 12.784 3.661 1.00 57.59 88 THR A N 1
ATOM 735 C CA . THR A 1 88 ? -34.301 14.206 3.319 1.00 57.59 88 THR A CA 1
ATOM 736 C C . THR A 1 88 ? -34.233 14.516 1.817 1.00 57.59 88 THR A C 1
ATOM 738 O O . THR A 1 88 ? -33.947 15.650 1.443 1.00 57.59 88 THR A O 1
ATOM 741 N N . ARG A 1 89 ? -34.477 13.554 0.913 1.00 56.00 89 ARG A N 1
ATOM 742 C CA . ARG A 1 89 ? -34.637 13.900 -0.516 1.00 56.00 89 ARG A CA 1
ATOM 743 C C . ARG A 1 89 ? -36.013 14.555 -0.708 1.00 56.00 89 ARG A C 1
ATOM 745 O O . ARG A 1 89 ? -37.004 13.866 -0.474 1.00 56.00 89 ARG A O 1
ATOM 752 N N . PRO A 1 90 ? -36.114 15.828 -1.137 1.00 52.94 90 PRO A N 1
ATOM 753 C CA . PRO A 1 90 ? -37.398 16.357 -1.572 1.00 52.94 90 PRO A CA 1
ATOM 754 C C . PRO A 1 90 ? -37.810 15.601 -2.839 1.00 52.94 90 PRO A C 1
ATOM 756 O O . PRO A 1 90 ? -37.002 15.425 -3.754 1.00 52.94 90 PRO A O 1
ATOM 759 N N . ALA A 1 91 ? -39.048 15.109 -2.862 1.00 55.62 91 ALA A N 1
ATOM 760 C CA . ALA A 1 91 ? -39.662 14.617 -4.086 1.00 55.62 91 ALA A CA 1
ATOM 761 C C . ALA A 1 91 ? -39.708 15.782 -5.088 1.00 55.62 91 ALA A C 1
ATOM 763 O O . ALA A 1 91 ? -40.171 16.869 -4.741 1.00 55.62 91 ALA A O 1
ATOM 764 N N . SER A 1 92 ? -39.149 15.572 -6.278 1.00 53.72 92 SER A N 1
ATOM 765 C CA . SER A 1 92 ? -39.332 16.447 -7.442 1.00 53.72 92 SER A CA 1
ATOM 766 C C . SER A 1 92 ? -40.324 15.793 -8.384 1.00 53.72 92 SER A C 1
ATOM 768 O O . SER A 1 92 ? -40.255 14.545 -8.487 1.00 53.72 92 SER A O 1
#

pLDDT: mean 87.51, std 13.6, range [52.94, 98.12]

Secondary structure (DSSP, 8-state):
--BTTTTB-THHHHHH--TT--TTSHHHHHHHHHHHHHHHHHHTTT-HHHHHHHHHT-TT-SHHHHHHHHHHHHH-------TTTTT-PPP-

Sequence (92 aa):
GARGYMQVMPFWVNLIGTRDHNLFHLRTNLRYGSVILRHYLDMEQGNYFRALGRYNGTLGRPEYPTMVVRAWLNQWRYPVRTAESARTRPAS

Foldseek 3Di:
DFADDLRHDPVLCVVPHDPPQDCNDPVSVVVSSVVQLVVLCVVVVNPQQQSQCVSVVNGPDRPRSVVVVVCCVVPPPPPPCDVVVVPPDPDD

Radius of gyration: 17.37 Å; chains: 1; bounding box: 52×31×31 Å